Protein AF-A0ABD2YNR7-F1 (afdb_monomer_lite)

Sequence (99 aa):
MKGGGFPKLVLWLEKLDLLEWTDTDCDGNCFPCLEKLLLIGGSLKPEIVPPCLVSIPTLEMIKVKTRKENESLVSLVRRIEEEQQSYGNENLKILIDYY

Radius of gyration: 13.34 Å; chains: 1; bounding box: 27×27×41 Å

Organism: NCBI:txid153742

Structure (mmCIF, N/CA/C/O backbone):
data_AF-A0ABD2YNR7-F1
#
_entry.id   AF-A0ABD2YNR7-F1
#
loop_
_atom_site.group_PDB
_atom_site.id
_atom_site.type_symbol
_atom_site.label_atom_id
_atom_site.label_alt_id
_atom_site.label_comp_id
_atom_site.label_asym_id
_atom_site.label_entity_id
_atom_site.label_seq_id
_atom_site.pdbx_PDB_ins_code
_atom_site.Cartn_x
_atom_site.Cartn_y
_atom_site.Cartn_z
_atom_site.occupancy
_atom_site.B_iso_or_equiv
_atom_site.auth_seq_id
_atom_site.auth_comp_id
_atom_site.auth_asym_id
_atom_site.auth_atom_id
_atom_site.pdbx_PDB_model_num
ATOM 1 N N . MET A 1 1 ? 5.188 -13.108 -24.835 1.00 39.56 1 MET A N 1
ATOM 2 C CA . MET A 1 1 ? 4.323 -14.289 -24.616 1.00 39.56 1 MET A CA 1
ATOM 3 C C . MET A 1 1 ? 3.180 -13.873 -23.704 1.00 39.56 1 MET A C 1
ATOM 5 O O . MET A 1 1 ? 3.454 -13.338 -22.642 1.00 39.56 1 MET A O 1
ATOM 9 N N . LYS A 1 2 ? 1.919 -14.044 -24.122 1.00 47.41 2 LYS A N 1
ATOM 10 C CA . LYS A 1 2 ? 0.753 -13.824 -23.252 1.00 47.41 2 LYS A CA 1
ATOM 11 C C . LYS A 1 2 ? 0.519 -15.109 -22.455 1.00 47.41 2 LYS A C 1
ATOM 13 O O . LYS A 1 2 ? -0.159 -16.010 -22.933 1.00 47.41 2 LYS A O 1
ATOM 18 N N . GLY A 1 3 ? 1.184 -15.225 -21.307 1.00 47.12 3 GLY A N 1
ATOM 19 C CA . GLY A 1 3 ? 0.927 -16.296 -20.346 1.00 47.12 3 GLY A CA 1
ATOM 20 C C . GLY A 1 3 ? -0.441 -16.093 -19.699 1.00 47.12 3 GLY A C 1
ATOM 21 O O . GLY A 1 3 ? -0.837 -14.955 -19.451 1.00 47.12 3 GLY A O 1
ATOM 22 N N . GLY A 1 4 ? -1.174 -17.181 -19.468 1.00 55.91 4 GLY A N 1
ATOM 23 C CA . GLY A 1 4 ? -2.470 -17.178 -18.787 1.00 55.91 4 GLY A CA 1
ATOM 24 C C . GLY A 1 4 ? -2.342 -16.804 -17.310 1.00 55.91 4 GLY A C 1
ATOM 25 O O . GLY A 1 4 ? -2.409 -17.674 -16.450 1.00 55.91 4 GLY A O 1
ATOM 26 N N . GLY A 1 5 ? -2.121 -15.521 -17.030 1.00 62.97 5 GLY A N 1
ATOM 27 C CA . GLY A 1 5 ? -2.162 -14.927 -15.696 1.00 62.97 5 GLY A CA 1
ATOM 28 C C . GLY A 1 5 ? -3.452 -14.142 -15.471 1.00 62.97 5 GLY A C 1
ATOM 29 O O . GLY A 1 5 ? -4.191 -13.860 -16.416 1.00 62.97 5 GLY A O 1
ATOM 30 N N . PHE A 1 6 ? -3.721 -13.778 -14.218 1.00 62.59 6 PHE A N 1
ATOM 31 C CA . PHE A 1 6 ? -4.820 -12.880 -13.869 1.00 62.59 6 PHE A CA 1
ATOM 32 C C . PHE A 1 6 ? -4.555 -11.503 -14.498 1.00 62.59 6 PHE A C 1
ATOM 34 O O . PHE A 1 6 ? -3.632 -10.819 -14.061 1.00 62.59 6 PHE A O 1
ATOM 41 N N . PRO A 1 7 ? -5.331 -11.075 -15.513 1.00 69.56 7 PRO A N 1
ATOM 42 C CA . PRO A 1 7 ? -5.057 -9.824 -16.223 1.00 69.56 7 PRO A CA 1
ATOM 43 C C . PRO A 1 7 ? -5.272 -8.592 -15.337 1.00 69.56 7 PRO A C 1
ATOM 45 O O . PRO A 1 7 ? -4.804 -7.513 -15.675 1.00 69.56 7 PRO A O 1
ATOM 48 N N . LYS A 1 8 ? -5.998 -8.766 -14.227 1.00 79.06 8 LYS A N 1
ATOM 49 C CA . LYS A 1 8 ? -6.264 -7.770 -13.195 1.00 79.06 8 LYS A CA 1
ATOM 50 C C . LYS A 1 8 ? -6.174 -8.468 -11.845 1.00 79.06 8 LYS A C 1
ATOM 52 O O . LYS A 1 8 ? -6.911 -9.432 -11.620 1.00 79.06 8 LYS A O 1
ATOM 57 N N . LEU A 1 9 ? -5.286 -8.011 -10.970 1.00 88.62 9 LEU A N 1
ATOM 58 C CA . LEU A 1 9 ? -5.135 -8.546 -9.621 1.00 88.62 9 LEU A CA 1
ATOM 59 C C . LEU A 1 9 ? -5.555 -7.491 -8.594 1.00 88.62 9 LEU A C 1
ATOM 61 O O . LEU A 1 9 ? -5.217 -6.313 -8.704 1.00 88.62 9 LEU A O 1
ATOM 65 N N . VAL A 1 10 ? -6.296 -7.934 -7.583 1.00 91.62 10 VAL A N 1
ATOM 66 C CA . VAL A 1 10 ? -6.658 -7.134 -6.412 1.00 91.62 10 VAL A CA 1
ATOM 67 C C . VAL A 1 10 ? -6.192 -7.895 -5.181 1.00 91.62 10 VAL A C 1
ATOM 69 O O . VAL A 1 10 ? -6.583 -9.046 -4.996 1.00 91.62 10 VAL A O 1
ATOM 72 N N . LEU A 1 11 ? -5.373 -7.255 -4.350 1.00 90.88 11 LEU A N 1
ATOM 73 C CA . LEU A 1 11 ? -4.902 -7.821 -3.091 1.00 90.88 11 LEU A CA 1
ATOM 74 C C . LEU A 1 11 ? -5.685 -7.202 -1.936 1.00 90.88 11 LEU A C 1
ATOM 76 O O . LEU A 1 11 ? -5.707 -5.984 -1.779 1.00 90.88 11 LEU A O 1
ATOM 80 N N . TRP A 1 12 ? -6.327 -8.043 -1.130 1.00 92.81 12 TRP A N 1
ATOM 81 C CA . TRP A 1 12 ? -7.048 -7.631 0.071 1.00 92.81 12 TRP A CA 1
ATOM 82 C C . TRP A 1 12 ? -6.398 -8.280 1.287 1.00 92.81 12 TRP A C 1
ATOM 84 O O . TRP A 1 12 ? -6.377 -9.501 1.413 1.00 92.81 12 TRP A O 1
ATOM 94 N N . LEU A 1 13 ? -5.897 -7.440 2.191 1.00 88.94 13 LEU A N 1
ATOM 95 C CA . LEU A 1 13 ? -5.383 -7.815 3.500 1.00 88.94 13 LEU A CA 1
ATOM 96 C C . LEU A 1 13 ? -6.279 -7.225 4.600 1.00 88.94 13 LEU A C 1
ATOM 98 O O . LEU A 1 13 ? -6.532 -6.020 4.628 1.00 88.94 13 LEU A O 1
ATOM 102 N N . GLU A 1 14 ? -6.786 -8.066 5.500 1.00 88.69 14 GLU A N 1
ATOM 103 C CA . GLU A 1 14 ? -7.664 -7.645 6.597 1.00 88.69 14 GLU A CA 1
ATOM 104 C C . GLU A 1 14 ? -7.193 -8.204 7.939 1.00 88.69 14 GLU A C 1
ATOM 106 O O . GLU A 1 14 ? -6.866 -9.383 8.039 1.00 88.69 14 GLU A O 1
ATOM 111 N N . LYS A 1 15 ? -7.223 -7.355 8.978 1.00 82.50 15 LYS A N 1
ATOM 112 C CA . LYS A 1 15 ? -6.943 -7.704 10.383 1.00 82.50 15 LYS A CA 1
ATOM 113 C C . LYS A 1 15 ? -5.609 -8.437 10.566 1.00 82.50 15 LYS A C 1
ATOM 115 O O . LYS A 1 15 ? -5.504 -9.343 11.387 1.00 82.50 15 LYS A O 1
ATOM 120 N N . LEU A 1 16 ? -4.599 -8.034 9.801 1.00 76.81 16 LEU A N 1
ATOM 121 C CA . LEU A 1 16 ? -3.257 -8.588 9.910 1.00 76.81 16 LEU A CA 1
ATOM 122 C C . LEU A 1 16 ? -2.418 -7.757 10.879 1.00 76.81 16 LEU A C 1
ATOM 124 O O . LEU A 1 16 ? -2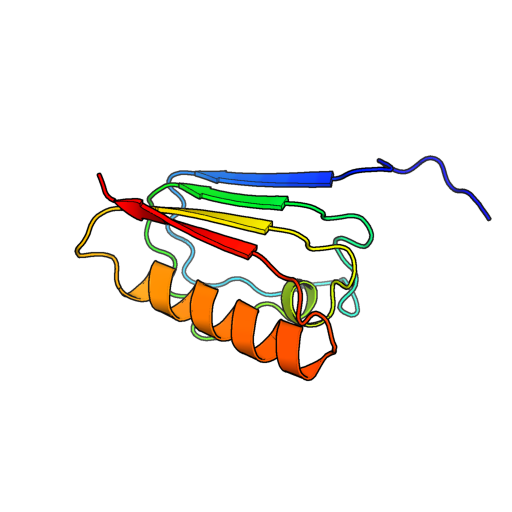.299 -6.543 10.716 1.00 76.81 16 LEU A O 1
ATOM 128 N N . ASP A 1 17 ? -1.796 -8.427 11.843 1.00 76.62 17 ASP A N 1
ATOM 129 C CA . ASP A 1 17 ? -0.716 -7.860 12.647 1.00 76.62 17 ASP A CA 1
ATOM 130 C C . ASP A 1 17 ? 0.621 -8.244 12.000 1.00 76.62 17 ASP A C 1
ATOM 132 O O . ASP A 1 17 ? 1.318 -9.159 12.438 1.00 76.62 17 ASP A O 1
ATOM 136 N N . LEU A 1 18 ? 0.940 -7.580 10.884 1.00 73.75 18 LEU A N 1
ATOM 137 C CA . LEU A 1 18 ? 2.202 -7.780 10.170 1.00 73.75 18 LEU A CA 1
ATOM 138 C C . LEU A 1 18 ? 3.281 -6.882 10.779 1.00 73.75 18 LEU A C 1
ATOM 140 O O . LEU A 1 18 ? 3.248 -5.651 10.666 1.00 73.75 18 LEU A O 1
ATOM 144 N N . LEU A 1 19 ? 4.261 -7.536 11.396 1.00 73.25 19 LEU A N 1
ATOM 145 C CA . LEU A 1 19 ? 5.512 -6.920 11.839 1.00 73.25 19 LEU A CA 1
ATOM 146 C C . LEU A 1 19 ? 6.426 -6.601 10.654 1.00 73.25 19 LEU A C 1
ATOM 148 O O . LEU A 1 19 ? 7.059 -5.552 10.629 1.00 73.25 19 LEU A O 1
ATOM 152 N N . GLU A 1 20 ? 6.456 -7.487 9.664 1.00 74.69 20 GLU A N 1
ATOM 153 C CA . GLU A 1 20 ? 7.335 -7.395 8.508 1.00 74.69 20 GLU A CA 1
ATOM 154 C C . GLU A 1 20 ? 6.549 -7.684 7.229 1.00 74.69 20 GLU A C 1
ATOM 156 O O . GLU A 1 20 ? 5.668 -8.546 7.200 1.00 74.69 20 GLU A O 1
ATOM 161 N N . TRP A 1 21 ? 6.872 -6.940 6.175 1.00 79.88 21 TRP A N 1
ATOM 162 C CA . TRP A 1 21 ? 6.410 -7.198 4.821 1.00 79.88 21 TRP A CA 1
ATOM 163 C C . TRP A 1 21 ? 7.618 -7.063 3.900 1.00 79.88 21 TRP A C 1
ATOM 165 O O . TRP A 1 21 ? 8.013 -5.959 3.533 1.00 79.88 21 TRP A O 1
ATOM 175 N N . THR A 1 22 ? 8.227 -8.199 3.578 1.00 75.62 22 THR A N 1
ATOM 176 C CA . THR A 1 22 ? 9.415 -8.303 2.728 1.00 75.62 22 THR A CA 1
ATOM 177 C C . THR A 1 22 ? 9.183 -9.313 1.613 1.00 75.62 22 THR A C 1
ATOM 179 O O . THR A 1 22 ? 8.325 -10.193 1.714 1.00 75.62 22 THR A O 1
ATOM 182 N N . ASP A 1 23 ? 9.933 -9.156 0.526 1.00 73.44 23 ASP A N 1
ATOM 183 C CA . ASP A 1 23 ? 9.930 -10.107 -0.580 1.00 73.44 23 ASP A CA 1
ATOM 184 C C . ASP A 1 23 ? 10.989 -11.166 -0.294 1.00 73.44 23 ASP A C 1
ATOM 186 O O . ASP A 1 23 ? 12.159 -10.829 -0.117 1.00 73.44 23 ASP A O 1
ATOM 190 N N . THR A 1 24 ? 10.598 -12.438 -0.226 1.00 69.31 24 THR A N 1
ATOM 191 C CA . THR A 1 24 ? 11.560 -13.516 0.045 1.00 69.31 24 THR A CA 1
ATOM 192 C C . THR A 1 24 ? 12.241 -14.023 -1.224 1.00 69.31 24 THR A C 1
ATOM 194 O O . THR A 1 24 ? 13.431 -14.310 -1.181 1.00 69.31 24 THR A O 1
ATOM 197 N N . ASP A 1 25 ? 11.516 -14.109 -2.350 1.00 67.31 25 ASP A N 1
ATOM 198 C CA . ASP A 1 25 ? 11.978 -14.843 -3.548 1.00 67.31 25 ASP A CA 1
ATOM 199 C C . ASP A 1 25 ? 11.578 -14.212 -4.892 1.00 67.31 25 ASP A C 1
ATOM 201 O O . ASP A 1 25 ? 11.706 -14.833 -5.947 1.00 67.31 25 ASP A O 1
ATOM 205 N N . CYS A 1 26 ? 11.042 -12.996 -4.887 1.00 60.56 26 CYS A N 1
ATOM 206 C CA . CYS A 1 26 ? 10.649 -12.315 -6.112 1.00 60.56 26 CYS A CA 1
ATOM 207 C C . CYS A 1 26 ? 11.495 -11.058 -6.272 1.00 60.56 26 CYS A C 1
ATOM 209 O O . CYS A 1 26 ? 11.464 -10.196 -5.402 1.00 60.56 26 CYS A O 1
ATOM 211 N N . ASP A 1 27 ? 12.234 -10.968 -7.384 1.00 67.19 27 ASP A N 1
ATOM 212 C CA . ASP A 1 27 ? 13.122 -9.859 -7.778 1.00 67.19 27 ASP A CA 1
ATOM 213 C C . ASP A 1 27 ? 12.348 -8.533 -7.995 1.00 67.19 27 ASP A C 1
ATOM 215 O O . ASP A 1 27 ? 12.329 -7.966 -9.086 1.00 67.19 27 ASP A O 1
ATOM 219 N N . GLY A 1 28 ? 11.605 -8.068 -6.989 1.00 65.62 28 GLY A N 1
ATOM 220 C CA . GLY A 1 28 ? 10.745 -6.886 -7.029 1.00 65.62 28 GLY A CA 1
ATOM 221 C C . GLY A 1 28 ? 9.463 -7.029 -7.857 1.00 65.62 28 GLY A C 1
ATOM 222 O O . GLY A 1 28 ? 8.721 -6.064 -7.976 1.00 65.62 28 GLY A O 1
ATOM 223 N N . ASN A 1 29 ? 9.161 -8.203 -8.429 1.00 70.69 29 ASN A N 1
ATOM 224 C CA . ASN A 1 29 ? 8.019 -8.381 -9.339 1.00 70.69 29 ASN A CA 1
ATOM 225 C C . ASN A 1 29 ? 7.073 -9.526 -8.932 1.00 70.69 29 ASN A C 1
ATOM 227 O O . ASN A 1 29 ? 6.648 -10.327 -9.766 1.00 70.69 29 ASN A O 1
ATOM 231 N N . CYS A 1 30 ? 6.741 -9.627 -7.641 1.00 76.81 30 CYS A N 1
ATOM 232 C CA . CYS A 1 30 ? 5.807 -10.646 -7.138 1.00 76.81 30 CYS A CA 1
ATOM 233 C C . CYS A 1 30 ? 4.383 -10.467 -7.708 1.00 76.81 30 CYS A C 1
ATOM 235 O O . CYS A 1 30 ? 3.627 -11.432 -7.821 1.00 76.81 30 CYS A O 1
ATOM 237 N N . PHE A 1 31 ? 4.008 -9.230 -8.069 1.00 80.62 31 PHE A N 1
ATOM 238 C CA . PHE A 1 31 ? 2.644 -8.868 -8.462 1.00 80.62 31 PHE A CA 1
ATOM 239 C C . PHE A 1 31 ? 2.590 -7.964 -9.714 1.00 80.62 31 PHE A C 1
ATOM 241 O O . PHE A 1 31 ? 2.123 -6.828 -9.636 1.00 80.62 31 PHE A O 1
ATOM 248 N N . PRO A 1 32 ? 2.988 -8.456 -10.903 1.00 77.75 32 PRO A N 1
ATOM 249 C CA . PRO A 1 32 ? 3.100 -7.635 -12.119 1.00 77.75 32 PRO A CA 1
ATOM 250 C C . PRO A 1 32 ? 1.782 -6.988 -12.587 1.00 77.75 32 PRO A C 1
ATOM 252 O O . PRO A 1 32 ? 1.797 -6.026 -13.355 1.00 77.75 32 PRO A O 1
ATOM 255 N N . CYS A 1 33 ? 0.631 -7.518 -12.159 1.00 87.44 33 CYS A N 1
ATOM 256 C CA . CYS A 1 33 ? -0.703 -7.073 -12.581 1.00 87.44 33 CYS A CA 1
ATOM 257 C C . CYS A 1 33 ? -1.570 -6.561 -11.416 1.00 87.44 33 CYS A C 1
ATOM 259 O O . CYS A 1 33 ? -2.799 -6.572 -11.528 1.00 87.44 33 CYS A O 1
ATOM 261 N N . LEU A 1 34 ? -0.965 -6.191 -10.280 1.00 90.19 34 LEU A N 1
ATOM 262 C CA . LEU A 1 34 ? -1.703 -5.652 -9.136 1.00 90.19 34 LEU A CA 1
ATOM 263 C C . LEU A 1 34 ? -2.235 -4.257 -9.446 1.00 90.19 34 LEU A C 1
ATOM 265 O O . LEU A 1 34 ? -1.471 -3.310 -9.531 1.00 90.19 34 LEU A O 1
ATOM 269 N N . GLU A 1 35 ?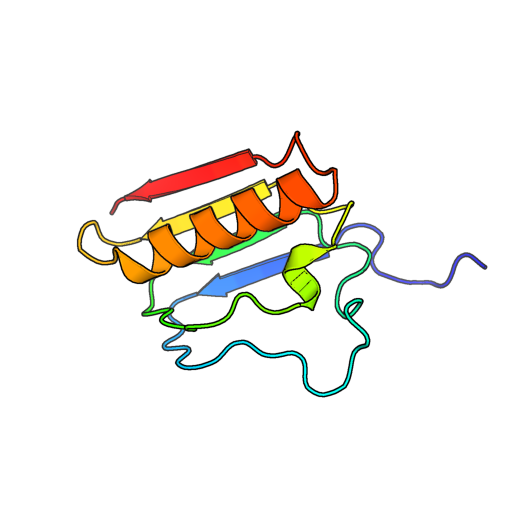 -3.556 -4.136 -9.536 1.00 92.75 35 GLU A N 1
ATOM 270 C CA . GLU A 1 35 ? -4.232 -2.859 -9.781 1.00 92.75 35 GLU A CA 1
ATOM 271 C C . GLU A 1 35 ? -4.670 -2.184 -8.482 1.00 92.75 35 GLU A C 1
ATOM 273 O O . GLU A 1 35 ? -4.699 -0.956 -8.386 1.00 92.75 35 GLU A O 1
ATOM 278 N N . LYS A 1 36 ? -5.053 -2.980 -7.474 1.00 94.38 36 LYS A N 1
ATOM 279 C CA . LYS A 1 36 ? -5.619 -2.457 -6.227 1.00 94.38 36 LYS A CA 1
ATOM 280 C C . LYS A 1 36 ? -5.099 -3.192 -5.009 1.00 94.38 36 LYS A C 1
ATOM 282 O O . LYS A 1 36 ? -5.158 -4.420 -4.955 1.00 94.38 36 LYS A O 1
ATOM 287 N N . LEU A 1 37 ? -4.708 -2.422 -4.003 1.00 93.12 37 LEU A N 1
ATOM 288 C CA . LEU A 1 37 ? -4.373 -2.910 -2.674 1.00 93.12 37 LEU A CA 1
ATOM 289 C C . LEU A 1 37 ? -5.418 -2.419 -1.668 1.00 93.12 37 LEU A C 1
ATOM 291 O O . LEU A 1 37 ? -5.643 -1.218 -1.539 1.00 93.12 37 LEU A O 1
ATOM 295 N N . LEU A 1 38 ? -6.068 -3.336 -0.956 1.00 93.69 38 LEU A N 1
ATOM 296 C CA . LEU A 1 38 ? -7.004 -3.026 0.121 1.00 93.69 38 LEU A CA 1
ATOM 297 C C . LEU A 1 38 ? -6.422 -3.474 1.458 1.00 93.69 38 LEU A C 1
ATOM 299 O O . LEU A 1 38 ? -6.142 -4.655 1.645 1.00 93.69 38 LEU A O 1
ATOM 303 N N . LEU A 1 39 ? -6.283 -2.532 2.386 1.00 90.88 39 LEU A N 1
ATOM 304 C CA . LEU A 1 39 ? -5.773 -2.750 3.737 1.00 90.88 39 LEU A CA 1
ATOM 305 C C . LEU A 1 39 ? -6.877 -2.401 4.736 1.00 90.88 39 LEU A C 1
ATOM 307 O O . LEU A 1 39 ? -7.309 -1.250 4.800 1.00 90.88 39 LEU A O 1
ATOM 311 N N . ILE A 1 40 ? -7.369 -3.379 5.496 1.00 89.44 40 ILE A N 1
ATOM 312 C CA . ILE A 1 40 ? -8.480 -3.184 6.439 1.00 89.44 40 ILE A CA 1
ATOM 313 C C . ILE A 1 40 ? -8.062 -3.583 7.853 1.00 89.44 40 ILE A C 1
ATOM 315 O O . ILE A 1 40 ? -7.896 -4.762 8.152 1.00 89.44 40 ILE A O 1
ATOM 319 N N . GLY A 1 41 ? -7.982 -2.614 8.760 1.00 81.19 41 GLY A N 1
ATOM 320 C CA . GLY A 1 41 ? -7.625 -2.841 10.159 1.00 81.19 41 GLY A CA 1
ATOM 321 C C . GLY A 1 41 ? -6.239 -3.475 10.338 1.00 81.19 41 GLY A C 1
ATOM 322 O O . GLY A 1 41 ? -5.396 -3.410 9.449 1.00 81.19 41 GLY A O 1
ATOM 323 N N . GLY A 1 42 ? -6.020 -4.087 11.506 1.00 77.12 42 GLY A N 1
ATOM 324 C CA . GLY A 1 42 ? -4.727 -4.671 11.887 1.00 77.12 42 GLY A CA 1
ATO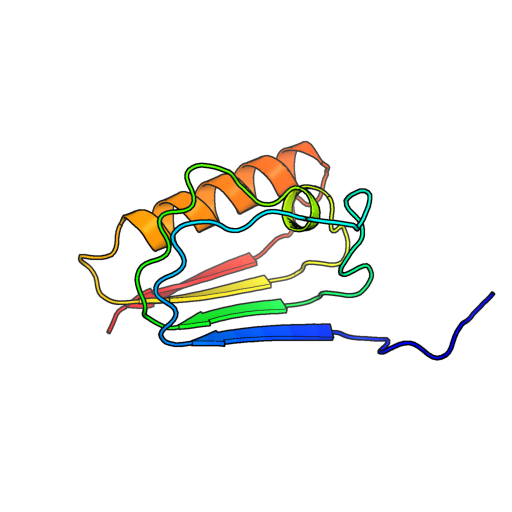M 325 C C . GLY A 1 42 ? -3.662 -3.627 12.229 1.00 77.12 42 GLY A C 1
ATOM 326 O O . GLY A 1 42 ? -3.880 -2.424 12.075 1.00 77.12 42 GLY A O 1
ATOM 327 N N . SER A 1 43 ? -2.517 -4.076 12.729 1.00 68.12 43 SER A N 1
ATOM 328 C CA . SER A 1 43 ? -1.327 -3.247 12.909 1.00 68.12 43 SER A CA 1
ATOM 329 C C . SER A 1 43 ? -0.299 -3.615 11.844 1.00 68.12 43 SER A C 1
ATOM 331 O O . SER A 1 43 ? 0.395 -4.618 11.978 1.00 68.12 43 SER A O 1
ATOM 333 N N . LEU A 1 44 ? -0.155 -2.777 10.815 1.00 68.56 44 LEU A N 1
ATOM 334 C CA . LEU A 1 44 ? 1.021 -2.827 9.948 1.00 68.56 44 LEU A CA 1
ATOM 335 C C . LEU A 1 44 ? 2.051 -1.868 10.535 1.00 68.56 44 LEU A C 1
ATOM 337 O O . LEU A 1 44 ? 1.819 -0.657 10.587 1.00 68.56 44 LEU A O 1
ATOM 341 N N . LYS A 1 45 ? 3.170 -2.416 11.006 1.00 65.75 45 LYS A N 1
ATOM 342 C CA . LYS A 1 45 ? 4.358 -1.637 11.376 1.00 65.75 45 LYS A CA 1
ATOM 343 C C . LYS A 1 45 ? 5.608 -2.045 10.590 1.00 65.75 45 LYS A C 1
ATOM 345 O O . LYS A 1 45 ? 6.687 -2.009 11.178 1.00 65.75 45 LYS A O 1
ATOM 350 N N . PRO A 1 46 ? 5.520 -2.440 9.306 1.00 63.59 46 PRO A N 1
ATOM 351 C CA . PRO A 1 46 ? 6.737 -2.735 8.584 1.00 63.59 46 PRO A CA 1
ATOM 352 C C . PRO A 1 46 ? 7.556 -1.443 8.479 1.00 63.59 46 PRO A C 1
ATOM 354 O O . PRO A 1 46 ? 7.113 -0.423 7.946 1.00 63.59 46 PRO A O 1
ATOM 357 N N . GLU A 1 47 ? 8.762 -1.485 9.045 1.00 65.38 47 GLU A N 1
ATOM 358 C CA . GLU A 1 47 ? 9.737 -0.394 8.968 1.00 65.38 47 GLU A CA 1
ATOM 359 C C . GLU A 1 47 ? 10.196 -0.165 7.522 1.00 65.38 47 GLU A C 1
ATOM 361 O O . GLU A 1 47 ? 10.695 0.909 7.184 1.00 65.38 47 GLU A O 1
ATOM 366 N N . ILE A 1 48 ? 9.963 -1.140 6.643 1.00 68.31 48 ILE A N 1
ATOM 367 C CA . ILE A 1 48 ? 10.413 -1.171 5.257 1.00 68.31 48 ILE A CA 1
ATOM 368 C C . ILE A 1 48 ? 9.195 -1.306 4.340 1.00 68.31 48 ILE A C 1
ATOM 370 O O . ILE A 1 48 ? 8.296 -2.106 4.592 1.00 68.31 48 ILE A O 1
ATOM 374 N N . VAL A 1 49 ? 9.166 -0.507 3.274 1.00 77.56 49 VAL A N 1
ATOM 375 C CA . VAL A 1 49 ? 8.215 -0.705 2.179 1.00 77.56 49 VAL A CA 1
ATOM 376 C C . VAL A 1 49 ? 8.660 -1.951 1.405 1.00 77.56 49 VAL A C 1
ATOM 378 O O . VAL A 1 49 ? 9.815 -1.980 0.975 1.00 77.56 49 VAL A O 1
ATOM 381 N N . PRO A 1 50 ? 7.805 -2.971 1.216 1.00 78.12 50 PRO A N 1
ATOM 382 C CA . PRO A 1 50 ? 8.185 -4.147 0.440 1.00 78.12 50 PRO A CA 1
ATOM 383 C C . PRO A 1 50 ? 8.597 -3.718 -0.978 1.00 78.12 50 PRO A C 1
ATOM 385 O O . PRO A 1 50 ? 7.823 -3.004 -1.629 1.00 78.12 50 PRO A O 1
ATOM 388 N N . PRO A 1 51 ? 9.779 -4.133 -1.472 1.00 78.31 51 PRO A N 1
ATOM 389 C CA . PRO A 1 51 ? 10.270 -3.748 -2.796 1.00 78.31 51 PRO A CA 1
ATOM 390 C C . PRO A 1 51 ? 9.265 -4.041 -3.913 1.00 78.31 51 PRO A C 1
ATOM 392 O O . PRO A 1 51 ? 9.134 -3.254 -4.850 1.00 78.31 51 PRO A O 1
ATOM 395 N N . CYS A 1 52 ? 8.481 -5.110 -3.774 1.00 81.56 52 CYS A N 1
ATOM 396 C CA . CYS A 1 52 ? 7.456 -5.477 -4.728 1.00 81.56 52 CYS A CA 1
ATOM 397 C C . CYS A 1 52 ? 6.360 -4.437 -4.857 1.00 81.56 52 CYS A C 1
ATOM 399 O O . CYS A 1 52 ? 5.721 -4.462 -5.888 1.00 81.56 52 CYS A O 1
ATOM 401 N N . LEU A 1 53 ? 6.129 -3.554 -3.875 1.00 84.31 53 LEU A N 1
ATOM 402 C CA . LEU A 1 53 ? 5.155 -2.459 -3.948 1.00 84.31 53 LEU A CA 1
ATOM 403 C C . LEU A 1 53 ? 5.777 -1.127 -4.381 1.00 84.31 53 LEU A C 1
ATOM 405 O O . LEU A 1 53 ? 5.022 -0.194 -4.634 1.00 84.31 53 LEU A O 1
ATOM 409 N N . VAL A 1 54 ? 7.106 -1.019 -4.468 1.00 83.12 54 VAL A N 1
ATOM 410 C CA . VAL A 1 54 ? 7.805 0.210 -4.888 1.00 83.12 54 VAL A CA 1
ATOM 411 C C . VAL A 1 54 ? 7.653 0.435 -6.391 1.00 83.12 54 VAL A C 1
ATOM 413 O O . VAL A 1 54 ? 7.352 1.541 -6.828 1.00 83.12 54 VAL A O 1
ATOM 416 N N . SER A 1 55 ? 7.813 -0.623 -7.188 1.00 81.00 55 SER A N 1
ATOM 417 C CA . SER A 1 55 ? 7.935 -0.539 -8.648 1.00 81.00 55 SER A CA 1
ATOM 418 C C . SER A 1 55 ? 6.817 -1.266 -9.404 1.00 81.00 55 SER A C 1
ATOM 420 O O . SER A 1 55 ? 7.050 -1.827 -10.474 1.00 81.00 55 SER A O 1
ATOM 422 N N . ILE A 1 56 ? 5.581 -1.241 -8.885 1.00 86.81 56 ILE A N 1
ATOM 423 C CA . ILE A 1 56 ? 4.402 -1.762 -9.607 1.00 86.81 56 ILE A CA 1
ATOM 424 C C . ILE A 1 56 ? 3.765 -0.648 -10.445 1.00 86.81 56 ILE A C 1
ATOM 426 O O . ILE A 1 56 ? 2.945 0.099 -9.911 1.00 86.81 56 ILE A O 1
ATOM 430 N N . PRO A 1 57 ? 4.026 -0.564 -11.762 1.00 81.38 57 PRO A N 1
ATOM 431 C CA . PRO A 1 57 ? 3.418 0.464 -12.607 1.00 81.38 57 PRO A CA 1
ATOM 432 C C . PRO A 1 57 ? 1.913 0.254 -12.816 1.00 81.38 57 PRO A C 1
ATOM 434 O O . PRO A 1 57 ? 1.218 1.158 -13.263 1.00 81.38 57 PRO A O 1
ATOM 437 N N . THR A 1 58 ? 1.404 -0.950 -12.544 1.00 89.38 58 THR A N 1
ATOM 438 C CA . THR A 1 58 ? -0.015 -1.291 -12.694 1.00 89.38 58 THR A CA 1
ATOM 439 C C . THR A 1 58 ? -0.856 -0.916 -11.477 1.00 89.38 58 THR A C 1
ATOM 441 O O . THR A 1 58 ? -2.078 -0.980 -11.571 1.00 89.38 58 THR A O 1
ATOM 444 N N . LEU A 1 59 ? -0.243 -0.497 -10.361 1.00 92.38 59 LEU A N 1
ATOM 445 C CA . LEU A 1 59 ? -0.968 -0.163 -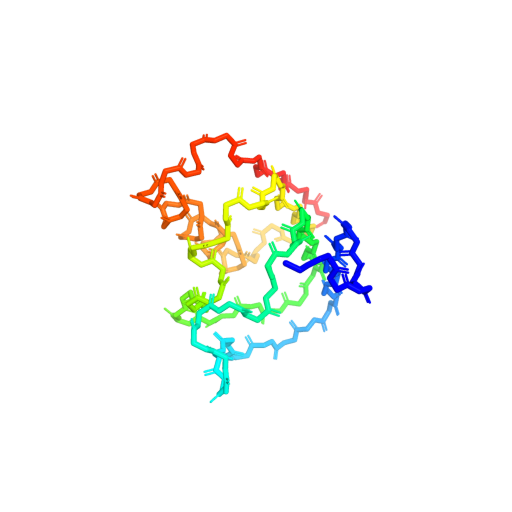9.139 1.00 92.38 59 LEU A CA 1
ATOM 446 C C . LEU A 1 59 ? -1.688 1.178 -9.302 1.00 92.38 59 LEU A C 1
ATOM 448 O O . LEU A 1 59 ? -1.069 2.235 -9.327 1.00 92.38 59 LEU A O 1
ATOM 452 N N . GLU A 1 60 ? -3.014 1.140 -9.378 1.00 94.75 60 GLU A N 1
ATOM 453 C CA . GLU A 1 60 ? -3.846 2.327 -9.596 1.00 94.75 60 GLU A CA 1
ATOM 454 C C . GLU A 1 60 ? -4.426 2.879 -8.290 1.00 94.75 60 GLU A C 1
ATOM 456 O O . GLU A 1 60 ? -4.756 4.065 -8.198 1.00 94.75 60 GLU A O 1
ATOM 461 N N . MET A 1 61 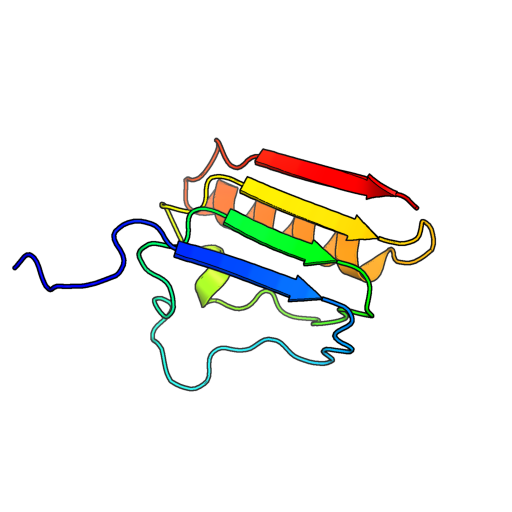? -4.616 2.022 -7.280 1.00 95.56 61 MET A N 1
ATOM 462 C CA . MET A 1 61 ? -5.296 2.412 -6.048 1.00 95.56 61 MET A CA 1
ATOM 463 C C . MET A 1 61 ? -4.832 1.640 -4.814 1.00 95.56 61 MET A C 1
ATOM 465 O O . MET A 1 61 ? -4.814 0.409 -4.803 1.00 95.56 61 MET A O 1
ATOM 469 N N . ILE A 1 62 ? -4.610 2.369 -3.721 1.00 94.69 62 ILE A N 1
ATOM 470 C CA . ILE A 1 62 ? -4.533 1.808 -2.372 1.00 94.69 62 ILE A CA 1
ATOM 471 C C . ILE A 1 62 ? -5.726 2.321 -1.574 1.00 94.69 62 ILE A C 1
ATOM 473 O O . ILE A 1 62 ? -5.922 3.528 -1.414 1.00 94.69 62 ILE A O 1
ATOM 477 N N . LYS A 1 63 ? -6.538 1.399 -1.060 1.00 95.38 63 LYS A N 1
ATOM 478 C CA . LYS A 1 63 ? -7.639 1.708 -0.153 1.00 95.38 63 LYS A CA 1
ATOM 479 C C . LYS A 1 63 ? -7.307 1.208 1.242 1.00 95.38 63 LYS A C 1
ATOM 481 O O . LYS A 1 63 ? -7.081 0.022 1.446 1.00 95.38 63 LYS A O 1
ATOM 486 N N . VAL A 1 64 ? -7.350 2.110 2.205 1.00 92.38 64 VAL A N 1
ATOM 487 C CA . VAL A 1 64 ? -7.102 1.839 3.615 1.00 92.38 64 VAL A CA 1
ATOM 488 C C . VAL A 1 64 ? -8.396 2.058 4.372 1.00 92.38 64 VAL A C 1
ATOM 490 O O . VAL A 1 64 ? -9.025 3.101 4.233 1.00 92.38 64 VAL A O 1
ATOM 493 N N . LYS A 1 65 ? -8.791 1.092 5.192 1.00 92.75 65 LYS A N 1
ATOM 494 C CA . LYS A 1 65 ? -9.848 1.256 6.182 1.00 92.75 65 LYS A CA 1
ATOM 495 C C . LYS A 1 65 ? -9.248 1.003 7.554 1.00 92.75 65 LYS A C 1
ATOM 497 O O . LYS A 1 65 ? -8.828 -0.117 7.828 1.00 92.75 65 LYS A O 1
ATOM 502 N N . THR A 1 66 ? -9.177 2.010 8.417 1.00 89.94 66 THR A N 1
ATOM 503 C CA . THR A 1 66 ? -8.419 1.898 9.671 1.00 89.94 66 THR A CA 1
ATOM 504 C C . THR A 1 66 ? -9.008 2.711 10.818 1.00 89.94 66 THR A C 1
ATOM 506 O O . THR A 1 66 ? -9.797 3.623 10.602 1.00 89.94 66 THR A O 1
ATOM 509 N N . ARG A 1 67 ? -8.617 2.384 12.051 1.00 89.31 67 ARG A N 1
ATOM 510 C CA . ARG A 1 67 ? -8.921 3.216 13.222 1.00 89.31 67 ARG A CA 1
ATOM 511 C C . ARG A 1 67 ? -8.082 4.490 13.190 1.00 89.31 67 ARG A C 1
ATOM 513 O O . ARG A 1 67 ? -6.957 4.469 12.688 1.00 89.31 67 ARG A O 1
ATOM 520 N N . LYS A 1 68 ? -8.595 5.585 13.757 1.00 87.06 68 LYS A N 1
ATOM 521 C CA . LYS A 1 68 ? -7.888 6.881 13.779 1.00 87.06 68 LYS A CA 1
ATOM 522 C C . LYS A 1 68 ? -6.527 6.812 14.471 1.00 87.06 68 LYS A C 1
ATOM 524 O O . LYS A 1 68 ? -5.618 7.515 14.055 1.00 87.06 68 LYS A O 1
ATOM 529 N N . GLU A 1 69 ? -6.371 5.949 15.474 1.00 85.88 69 GLU A N 1
ATOM 530 C CA . GLU A 1 69 ? -5.124 5.819 16.239 1.00 85.88 69 GLU A CA 1
ATOM 531 C C . GLU A 1 69 ? -4.043 4.998 15.508 1.00 85.88 69 GLU A C 1
ATOM 533 O O . GLU A 1 69 ? -2.918 4.877 15.986 1.00 85.88 69 GLU A O 1
ATOM 538 N N . ASN A 1 70 ? -4.364 4.396 14.360 1.00 85.19 70 ASN A N 1
ATOM 539 C CA . ASN A 1 70 ? -3.450 3.528 13.622 1.00 85.19 70 ASN A CA 1
ATOM 540 C C . ASN A 1 70 ? -2.602 4.322 12.618 1.00 85.19 70 ASN A C 1
ATOM 542 O O . ASN A 1 70 ? -2.715 4.162 11.398 1.00 85.19 70 ASN A O 1
ATOM 546 N N . GLU A 1 71 ? -1.758 5.200 13.154 1.00 84.19 71 GLU A N 1
ATOM 547 C CA . GLU A 1 71 ? -0.875 6.065 12.368 1.00 84.19 71 GLU A CA 1
ATOM 548 C C . GLU A 1 71 ? 0.160 5.272 11.561 1.00 84.19 71 GLU A C 1
ATOM 550 O O . GLU A 1 71 ? 0.550 5.708 10.480 1.00 84.19 71 GLU A O 1
ATOM 555 N N . SER A 1 72 ? 0.569 4.088 12.031 1.00 83.00 72 SER A N 1
ATOM 556 C CA . SER A 1 72 ? 1.593 3.277 11.358 1.00 83.00 72 SER A CA 1
ATOM 557 C C . SER A 1 72 ? 1.128 2.727 10.010 1.00 83.00 72 SER A C 1
ATOM 559 O O . SER A 1 72 ? 1.891 2.701 9.048 1.00 83.00 72 SER A O 1
ATOM 561 N N . LEU A 1 73 ? -0.144 2.336 9.907 1.00 84.19 73 LEU A N 1
ATOM 562 C CA . LEU A 1 73 ? -0.717 1.898 8.638 1.00 84.19 73 LEU A CA 1
ATOM 563 C C . LEU A 1 73 ? -0.791 3.057 7.635 1.00 84.19 73 LEU A C 1
ATOM 565 O O . LEU A 1 73 ? -0.494 2.888 6.454 1.00 84.19 73 LEU A O 1
ATOM 569 N N . VAL A 1 74 ? -1.168 4.245 8.111 1.00 88.38 74 VAL A N 1
ATOM 570 C CA . VAL A 1 74 ? -1.237 5.448 7.275 1.00 88.38 74 VAL A CA 1
ATOM 571 C C . VAL A 1 74 ? 0.158 5.864 6.808 1.00 88.38 74 VAL A C 1
ATOM 573 O O . VAL A 1 74 ? 0.332 6.159 5.627 1.00 88.38 74 VAL A O 1
ATOM 576 N N . SER A 1 75 ? 1.157 5.851 7.695 1.00 87.81 75 SER A N 1
ATOM 577 C CA . SER A 1 75 ? 2.529 6.235 7.353 1.00 87.81 75 SER A CA 1
ATOM 578 C C . SER A 1 75 ? 3.171 5.274 6.354 1.00 87.81 75 SER A C 1
ATOM 580 O O . SER A 1 75 ? 3.813 5.727 5.409 1.00 87.81 75 SER A O 1
ATOM 582 N N . LEU A 1 76 ? 2.940 3.964 6.486 1.00 86.50 76 LEU A N 1
ATOM 583 C CA . LEU A 1 76 ? 3.380 2.979 5.496 1.00 86.50 76 LEU A CA 1
ATOM 584 C C . LEU A 1 76 ? 2.812 3.285 4.107 1.00 86.50 76 LEU A C 1
ATOM 586 O O . LEU A 1 76 ? 3.544 3.287 3.122 1.00 86.50 76 LEU A O 1
ATOM 590 N N . VAL A 1 77 ? 1.509 3.556 4.026 1.00 90.00 77 VAL A N 1
ATOM 591 C CA . VAL A 1 77 ? 0.835 3.812 2.746 1.00 90.00 77 VAL A CA 1
ATOM 592 C C . VAL A 1 77 ? 1.329 5.102 2.098 1.00 90.00 77 VAL A C 1
ATOM 594 O O . VAL A 1 77 ? 1.484 5.139 0.882 1.00 90.00 77 VAL A O 1
ATOM 597 N N . ARG A 1 78 ? 1.646 6.128 2.895 1.00 91.75 78 ARG A N 1
ATOM 598 C CA . ARG A 1 78 ? 2.288 7.352 2.392 1.00 91.75 78 ARG A CA 1
ATOM 599 C C . ARG A 1 78 ? 3.691 7.101 1.854 1.00 91.75 78 ARG A C 1
ATOM 601 O O . ARG A 1 78 ? 4.015 7.594 0.785 1.00 91.75 78 ARG A O 1
ATOM 608 N N . ARG A 1 79 ? 4.489 6.271 2.525 1.00 91.06 79 ARG A N 1
ATOM 609 C CA . ARG A 1 79 ? 5.808 5.880 2.008 1.00 91.06 79 ARG A CA 1
ATOM 610 C C . ARG A 1 79 ? 5.701 5.092 0.703 1.00 91.06 79 ARG A C 1
ATOM 612 O O . ARG A 1 79 ? 6.471 5.343 -0.211 1.00 91.06 79 ARG A O 1
ATOM 619 N N . ILE A 1 80 ? 4.730 4.180 0.586 1.00 90.31 80 ILE A N 1
ATOM 620 C CA . ILE A 1 80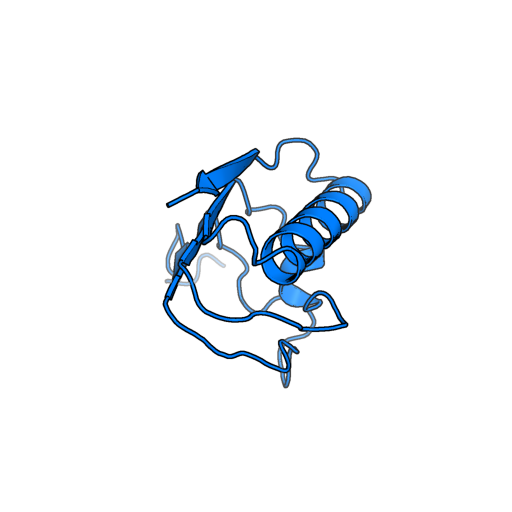 ? 4.459 3.474 -0.680 1.00 90.31 80 ILE A CA 1
ATOM 621 C C . ILE A 1 80 ? 4.103 4.472 -1.790 1.00 90.31 80 ILE A C 1
ATOM 623 O O . ILE A 1 80 ? 4.573 4.323 -2.911 1.00 90.31 80 ILE A O 1
ATOM 627 N N . GLU A 1 81 ? 3.281 5.480 -1.488 1.00 93.00 81 GLU A N 1
ATOM 628 C CA . GLU A 1 81 ? 2.906 6.530 -2.440 1.00 93.00 81 GLU A CA 1
ATOM 629 C C . GLU A 1 81 ? 4.120 7.337 -2.922 1.00 93.00 81 GLU A C 1
ATOM 631 O O . GLU A 1 81 ? 4.285 7.507 -4.128 1.00 93.00 81 GLU A O 1
ATOM 636 N N . GLU A 1 82 ? 4.989 7.778 -2.011 1.00 92.75 82 GLU A N 1
ATOM 637 C CA . GLU A 1 82 ? 6.223 8.508 -2.340 1.00 92.75 82 GLU A CA 1
ATOM 638 C C . GLU A 1 82 ? 7.167 7.678 -3.223 1.00 92.75 82 GLU A C 1
ATOM 640 O O . GLU A 1 82 ? 7.654 8.157 -4.250 1.00 92.75 82 GLU A O 1
ATOM 645 N N . GLU A 1 83 ? 7.382 6.412 -2.863 1.00 91.50 83 GLU A N 1
ATOM 646 C CA . GLU A 1 83 ? 8.205 5.477 -3.634 1.00 91.50 83 GLU A CA 1
ATOM 647 C C . GLU A 1 83 ? 7.623 5.263 -5.041 1.00 91.50 83 GLU A C 1
ATOM 649 O O . GLU A 1 83 ? 8.318 5.454 -6.037 1.00 91.50 83 GLU A O 1
ATOM 654 N N . GLN A 1 84 ? 6.323 4.982 -5.154 1.00 92.06 84 GLN A N 1
ATOM 655 C CA . GLN A 1 84 ? 5.638 4.807 -6.440 1.00 92.06 84 GLN A CA 1
ATOM 656 C C . GLN A 1 84 ? 5.737 6.051 -7.331 1.00 92.06 84 GLN A C 1
ATOM 658 O O . GLN A 1 84 ? 6.017 5.935 -8.527 1.00 92.06 84 GLN A O 1
ATOM 663 N N . GLN A 1 85 ? 5.577 7.247 -6.761 1.00 92.25 85 GLN A N 1
ATOM 664 C CA . GLN A 1 85 ? 5.761 8.504 -7.489 1.00 92.25 85 GLN A CA 1
ATOM 665 C C . GLN A 1 85 ? 7.201 8.664 -7.986 1.00 92.25 85 GLN A C 1
ATOM 667 O O . GLN A 1 85 ? 7.407 9.018 -9.145 1.00 92.25 85 GLN A O 1
ATOM 672 N N . SER A 1 86 ? 8.198 8.339 -7.156 1.00 92.00 86 SER A N 1
ATOM 673 C CA . SER A 1 86 ? 9.611 8.402 -7.553 1.00 92.00 86 SER A CA 1
ATOM 674 C C . SER A 1 86 ? 9.965 7.438 -8.699 1.00 92.00 86 SER A C 1
ATOM 676 O O . SER A 1 86 ? 10.855 7.731 -9.498 1.00 92.00 86 SER A O 1
ATOM 678 N N . TYR A 1 87 ? 9.219 6.335 -8.834 1.00 89.25 87 TYR A N 1
ATOM 679 C CA . TYR A 1 87 ? 9.321 5.363 -9.929 1.00 89.25 87 TYR A CA 1
ATOM 680 C C . TYR A 1 87 ? 8.397 5.671 -11.127 1.00 89.25 87 TYR A C 1
ATOM 682 O O . TYR A 1 87 ? 8.339 4.889 -12.079 1.00 89.25 87 TYR A O 1
ATOM 690 N N . GLY A 1 88 ? 7.705 6.817 -11.124 1.00 91.00 88 GLY A N 1
ATOM 691 C CA . GLY A 1 88 ? 6.906 7.316 -12.251 1.00 91.00 88 GLY A CA 1
ATOM 692 C C . GLY A 1 88 ? 5.414 6.970 -12.214 1.00 91.00 88 GLY A C 1
ATOM 693 O O . GLY A 1 88 ? 4.704 7.243 -13.183 1.00 91.00 88 GLY A O 1
ATOM 694 N N . ASN A 1 89 ? 4.903 6.401 -11.119 1.00 91.88 89 ASN A N 1
ATOM 695 C CA . ASN A 1 89 ? 3.472 6.155 -10.922 1.00 91.88 89 ASN A CA 1
ATOM 696 C C . ASN A 1 89 ? 2.783 7.335 -10.211 1.00 91.88 89 ASN A C 1
ATOM 698 O O . ASN A 1 89 ? 2.277 7.237 -9.094 1.00 91.88 89 ASN A O 1
ATOM 702 N N . GLU A 1 90 ? 2.751 8.481 -10.888 1.00 91.38 90 GLU A N 1
ATOM 703 C CA . GLU A 1 90 ? 2.196 9.740 -10.364 1.00 91.38 90 GLU A CA 1
ATOM 704 C C . GLU A 1 90 ? 0.667 9.718 -10.180 1.00 91.38 90 GLU A C 1
ATOM 706 O O . GLU A 1 90 ? 0.105 10.551 -9.473 1.00 91.38 90 GLU A O 1
ATOM 711 N N . ASN A 1 91 ? -0.025 8.767 -10.817 1.00 92.69 91 ASN A N 1
ATOM 712 C CA . ASN A 1 91 ? -1.489 8.690 -10.830 1.00 92.69 91 ASN A CA 1
ATOM 713 C C . ASN A 1 91 ? -2.072 7.774 -9.743 1.00 92.69 91 ASN A C 1
ATOM 715 O O . ASN A 1 91 ? -3.291 7.558 -9.723 1.00 92.69 91 ASN A O 1
ATOM 719 N N . LEU A 1 92 ? -1.230 7.225 -8.861 1.00 94.75 92 LEU A N 1
ATOM 720 C CA . LEU A 1 92 ? -1.661 6.352 -7.775 1.00 94.75 92 LEU A CA 1
ATOM 721 C C . LEU A 1 92 ? -2.687 7.057 -6.878 1.00 94.75 92 LEU A C 1
ATOM 723 O O . LEU A 1 92 ? -2.449 8.141 -6.349 1.00 94.75 92 LEU A O 1
ATOM 727 N N . LYS A 1 93 ? -3.845 6.423 -6.668 1.00 96.38 93 LYS A N 1
ATOM 728 C CA . LYS A 1 93 ? -4.910 6.965 -5.815 1.00 96.38 93 LYS A CA 1
ATOM 729 C C . LYS A 1 93 ? -4.866 6.351 -4.427 1.00 96.38 93 LYS A C 1
ATOM 731 O O . LYS A 1 93 ? -5.057 5.146 -4.276 1.00 96.38 93 LYS A O 1
ATOM 736 N N . ILE A 1 94 ? -4.736 7.190 -3.406 1.00 95.62 94 ILE A N 1
ATOM 737 C CA . ILE A 1 94 ? -4.832 6.772 -2.006 1.00 95.62 94 ILE A CA 1
ATOM 738 C C . ILE A 1 94 ? -6.199 7.166 -1.436 1.00 95.62 94 ILE A C 1
ATOM 740 O O . ILE A 1 94 ? -6.590 8.332 -1.471 1.00 95.62 94 ILE A O 1
ATOM 744 N N . LEU A 1 95 ? -6.932 6.193 -0.893 1.00 96.50 95 LEU A N 1
ATOM 745 C CA . LEU A 1 95 ? -8.213 6.405 -0.215 1.00 96.50 95 LEU A CA 1
ATOM 746 C C . LEU A 1 95 ? -8.127 5.885 1.217 1.00 96.50 95 LEU A C 1
ATOM 748 O O . LEU A 1 95 ? -8.031 4.678 1.418 1.00 96.50 95 LEU A O 1
ATOM 752 N N . ILE A 1 96 ? -8.199 6.779 2.203 1.00 94.00 96 ILE A N 1
ATOM 753 C CA . ILE A 1 96 ? -8.179 6.419 3.625 1.00 94.00 96 ILE A CA 1
ATOM 754 C C . ILE A 1 96 ? -9.567 6.665 4.215 1.00 94.00 96 ILE A C 1
ATOM 756 O O . ILE A 1 96 ? -10.073 7.784 4.184 1.00 94.00 96 ILE A O 1
ATOM 760 N N . ASP A 1 97 ? -10.170 5.604 4.739 1.00 94.69 97 ASP A N 1
ATOM 761 C CA . ASP A 1 97 ? -11.463 5.593 5.413 1.00 94.69 97 ASP A CA 1
ATOM 762 C C . ASP A 1 97 ? -11.266 5.252 6.896 1.00 94.69 97 ASP A C 1
ATOM 764 O O . ASP A 1 97 ? -10.609 4.261 7.234 1.00 94.69 97 ASP A O 1
ATOM 768 N N . TYR A 1 98 ? -11.822 6.074 7.782 1.00 92.12 98 TYR A N 1
ATOM 769 C CA . TYR A 1 98 ? -11.680 5.907 9.226 1.00 92.12 98 TYR A CA 1
ATOM 770 C C . TYR A 1 98 ? -12.969 5.360 9.836 1.00 92.12 98 TYR A C 1
ATOM 772 O O . TYR A 1 98 ? -14.052 5.847 9.515 1.00 92.12 98 TYR A O 1
ATOM 780 N N . TYR A 1 99 ? -12.850 4.389 10.742 1.00 86.38 99 TYR A N 1
ATOM 781 C CA . TYR A 1 99 ? -13.981 3.805 11.473 1.00 86.38 99 TYR A CA 1
ATOM 782 C C . TYR A 1 99 ? -13.752 3.755 12.983 1.00 86.38 99 TYR A C 1
ATOM 784 O O . TYR A 1 99 ? -12.577 3.838 13.413 1.00 86.38 99 TYR A O 1
#

Foldseek 3Di:
DPPPDDQADEAEDEQDQDQADEDDPDPLAPDQRYQEYEYYEHADQHPDQYSVLLQRLNHQEYEYEYAPPRVRVVVSVVVSQVSNVVNPNPNYYYHYHHD

pLDDT: mean 82.55, std 12.01, range [39.56, 96.5]

Secondary structure (DSSP, 8-state):
---S--SSEEEEEES---S----SS-SS-S-TTEEEEEEESS----SS--HHHHS-TT--EEEEEE-TT-HHHHHHHHHHHHHHHHTT-TTPEEEEEE-